Protein AF-A0A0L0F918-F1 (afdb_monomer_lite)

InterPro domains:
  IPR011004 Trimeric LpxA-like superfamily [SSF51161] (4-74)
  IPR050486 Mannose-1-phosphate guanyltransferase [PTHR22572] (1-74)
  IPR056729 Mannose-1-phosphate guanyltransferase, C-terminal domain [PF25087] (1-56)

Secondary structure (DSSP, 8-state):
--TTEEE-TT-EE-TT-EEESEEE-TT-EE-TT-EEES-EEPTTEEE-TT-EEE----SS----EEETTEEE-TT--SS--EEE--

Organism: NCBI:txid667725

Structure (mmCIF, N/CA/C/O backbone):
data_AF-A0A0L0F918-F1
#
_entry.id   AF-A0A0L0F918-F1
#
loop_
_atom_site.group_PDB
_atom_site.id
_atom_site.type_symbol
_atom_site.label_atom_id
_atom_site.label_alt_id
_atom_site.label_comp_id
_atom_site.label_asym_id
_atom_site.label_entity_id
_atom_site.label_seq_id
_atom_site.pdbx_PDB_ins_code
_atom_site.Cartn_x
_atom_site.Cartn_y
_atom_site.Cartn_z
_atom_site.occupancy
_atom_site.B_iso_or_equiv
_atom_site.auth_seq_id
_atom_site.auth_comp_id
_atom_site.auth_asym_id
_atom_site.auth_atom_id
_atom_site.pdbx_PDB_model_num
ATOM 1 N N . ILE A 1 1 ? -10.464 1.702 -9.614 1.00 84.31 1 ILE A N 1
ATOM 2 C CA . ILE A 1 1 ? -9.165 1.033 -9.879 1.00 84.31 1 ILE A CA 1
ATOM 3 C C . ILE A 1 1 ? -8.704 1.429 -11.269 1.00 84.31 1 ILE A C 1
ATOM 5 O O . ILE A 1 1 ? -9.539 1.483 -12.161 1.00 84.31 1 ILE A O 1
ATOM 9 N N . GLY A 1 2 ? -7.442 1.817 -11.418 1.00 83.00 2 GLY A N 1
ATOM 10 C CA . GLY A 1 2 ? -6.859 2.251 -12.683 1.00 83.00 2 GLY A CA 1
ATOM 11 C C . GLY A 1 2 ? -6.224 1.104 -13.479 1.00 83.00 2 GLY A C 1
ATOM 12 O O . GLY A 1 2 ? -6.214 -0.040 -13.022 1.00 83.00 2 GLY A O 1
ATOM 13 N N . PRO A 1 3 ? -5.687 1.404 -14.672 1.00 84.69 3 PRO A N 1
ATOM 14 C CA . PRO A 1 3 ? -5.014 0.427 -15.521 1.00 84.69 3 PRO A CA 1
ATOM 15 C C . PRO A 1 3 ? -3.734 -0.108 -14.863 1.00 84.69 3 PRO A C 1
ATOM 17 O O . PRO A 1 3 ? -3.071 0.595 -14.090 1.00 84.69 3 PRO A O 1
ATOM 20 N N . ASN A 1 4 ? -3.383 -1.354 -15.194 1.00 86.25 4 ASN A N 1
ATOM 21 C CA . ASN A 1 4 ? -2.189 -2.050 -14.696 1.00 86.25 4 ASN A CA 1
ATOM 22 C C . ASN A 1 4 ? -2.121 -2.140 -13.159 1.00 86.25 4 ASN A C 1
ATOM 24 O O . ASN A 1 4 ? -1.046 -2.077 -12.568 1.00 86.25 4 ASN A O 1
ATOM 28 N N . ALA A 1 5 ? -3.275 -2.255 -12.502 1.00 87.19 5 ALA A N 1
ATOM 29 C CA . ALA A 1 5 ? -3.361 -2.533 -11.077 1.00 87.19 5 ALA A CA 1
ATOM 30 C C . ALA A 1 5 ? -3.610 -4.029 -10.845 1.00 87.19 5 ALA A C 1
ATOM 32 O O . ALA A 1 5 ? -4.542 -4.600 -11.412 1.00 87.19 5 ALA A O 1
ATOM 33 N N . VAL A 1 6 ? -2.803 -4.650 -9.988 1.00 89.00 6 VAL A N 1
ATOM 34 C CA . VAL A 1 6 ? -2.992 -6.036 -9.545 1.00 89.00 6 VAL A CA 1
ATOM 35 C C . VAL A 1 6 ? -3.509 -6.014 -8.117 1.00 89.00 6 VAL A C 1
ATOM 37 O O . VAL A 1 6 ? -2.911 -5.379 -7.252 1.00 89.00 6 VAL A O 1
ATOM 40 N N . VAL A 1 7 ? -4.616 -6.709 -7.864 1.00 89.75 7 VAL A N 1
ATOM 41 C CA . VAL A 1 7 ? -5.257 -6.762 -6.547 1.00 89.75 7 VAL A CA 1
ATOM 42 C C . VAL A 1 7 ? -5.293 -8.207 -6.066 1.00 89.75 7 VAL A C 1
ATOM 44 O O . VAL A 1 7 ? -5.855 -9.077 -6.726 1.00 89.75 7 VAL A O 1
ATOM 47 N N . GLY A 1 8 ? -4.664 -8.458 -4.922 1.00 88.56 8 GLY A N 1
ATOM 48 C CA . GLY A 1 8 ? -4.631 -9.756 -4.267 1.00 88.56 8 GLY A CA 1
ATOM 49 C C . GLY A 1 8 ? -5.961 -10.139 -3.602 1.00 88.56 8 GLY A C 1
ATOM 50 O O . GLY A 1 8 ? -6.904 -9.347 -3.538 1.00 88.56 8 GLY A O 1
ATOM 51 N N . PRO A 1 9 ? -6.056 -11.367 -3.069 1.00 90.88 9 PRO A N 1
ATOM 52 C CA . PRO A 1 9 ? -7.264 -11.848 -2.406 1.00 90.88 9 PRO A CA 1
ATOM 53 C C . PRO A 1 9 ? -7.526 -11.114 -1.083 1.00 90.88 9 PRO A C 1
ATOM 55 O O . PRO A 1 9 ? -6.594 -10.770 -0.357 1.00 90.88 9 PRO A O 1
ATOM 58 N N . ARG A 1 10 ? -8.809 -10.926 -0.741 1.00 90.88 10 ARG A N 1
ATOM 59 C CA . ARG A 1 10 ? -9.273 -10.276 0.507 1.00 90.88 10 ARG A CA 1
ATOM 60 C C . ARG A 1 10 ? -8.826 -8.817 0.682 1.00 90.88 10 ARG A C 1
ATOM 62 O O . ARG A 1 10 ? -8.871 -8.285 1.788 1.00 90.88 10 ARG A O 1
ATOM 69 N N . VAL A 1 11 ? -8.430 -8.152 -0.401 1.00 89.88 11 VAL A N 1
ATOM 70 C CA . VAL A 1 11 ? -8.171 -6.711 -0.383 1.00 89.88 11 VAL A CA 1
ATOM 71 C C . VAL A 1 11 ? -9.492 -5.956 -0.272 1.00 89.88 11 VAL A C 1
ATOM 73 O O . VAL A 1 11 ? -10.450 -6.244 -0.990 1.00 89.88 11 VAL A O 1
ATOM 76 N N . ARG A 1 12 ? -9.534 -4.963 0.614 1.00 90.38 12 ARG A N 1
ATOM 77 C CA . ARG A 1 12 ? -10.672 -4.057 0.787 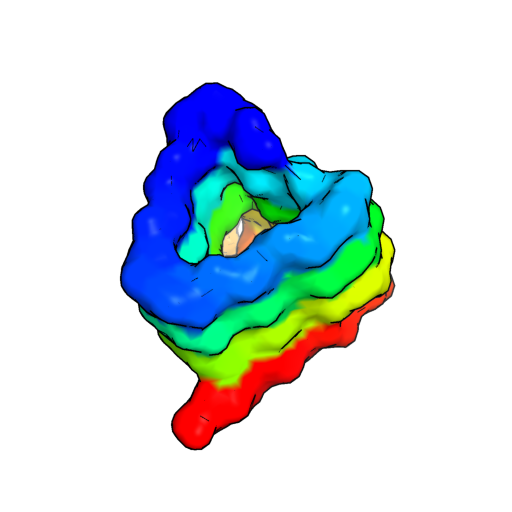1.00 90.38 12 ARG A CA 1
AT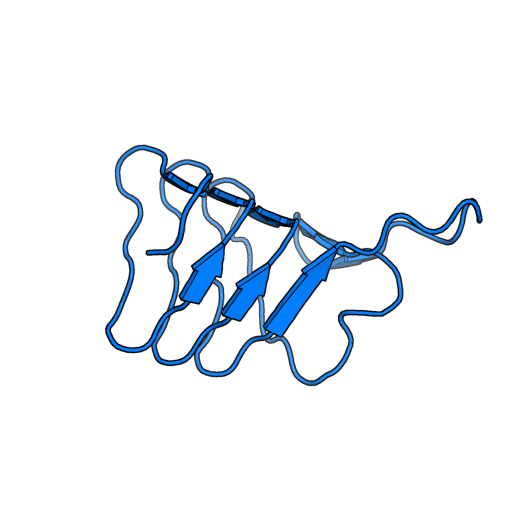OM 78 C C . ARG A 1 12 ? -10.299 -2.681 0.263 1.00 90.38 12 ARG A C 1
ATOM 80 O O . ARG A 1 12 ? -9.349 -2.081 0.754 1.00 90.38 12 ARG A O 1
ATOM 87 N N . ILE A 1 13 ? -11.043 -2.194 -0.726 1.00 90.38 13 ILE A N 1
ATOM 88 C CA . ILE A 1 13 ? -10.818 -0.884 -1.343 1.00 90.38 13 ILE A CA 1
ATOM 89 C C . ILE A 1 13 ? -12.082 -0.053 -1.170 1.00 90.38 13 ILE A C 1
ATOM 91 O O . ILE A 1 13 ? -13.145 -0.447 -1.648 1.00 90.38 13 ILE A O 1
ATOM 95 N N . TYR A 1 14 ? -11.960 1.076 -0.479 1.00 91.94 14 TYR A N 1
ATOM 96 C CA . TYR A 1 14 ? -13.067 1.990 -0.220 1.00 91.94 14 TYR A CA 1
ATOM 97 C C . TYR A 1 14 ? -13.263 3.003 -1.360 1.00 91.94 14 TYR A C 1
ATOM 99 O O . TYR A 1 14 ? -12.457 3.113 -2.292 1.00 91.94 14 TYR A O 1
ATOM 107 N N . ALA A 1 15 ? -14.379 3.732 -1.306 1.00 91.56 15 ALA A N 1
ATOM 108 C CA . ALA A 1 15 ? -14.745 4.717 -2.315 1.00 91.56 15 ALA A CA 1
ATOM 109 C C . ALA A 1 15 ? -13.692 5.836 -2.435 1.00 91.56 15 ALA A C 1
ATOM 111 O O . ALA A 1 15 ? -13.025 6.212 -1.477 1.00 91.56 15 ALA A O 1
ATOM 112 N N . GLY A 1 16 ? -13.499 6.357 -3.649 1.00 88.06 16 GLY A N 1
ATOM 113 C CA . GLY A 1 16 ? -12.520 7.422 -3.906 1.00 88.06 16 GLY A CA 1
ATOM 114 C C . GLY A 1 16 ? -11.055 6.968 -3.964 1.00 88.06 16 GLY A C 1
ATOM 115 O O . GLY A 1 16 ? -10.198 7.767 -4.343 1.00 88.06 16 GLY A O 1
ATOM 116 N N . ALA A 1 17 ? -10.748 5.701 -3.666 1.00 88.94 17 ALA A N 1
ATOM 117 C CA . ALA A 1 17 ? -9.394 5.176 -3.780 1.00 88.94 17 ALA A CA 1
ATOM 118 C C . ALA A 1 17 ? -8.930 5.050 -5.247 1.00 88.94 17 ALA A C 1
ATOM 120 O O . ALA A 1 17 ? -9.636 4.542 -6.129 1.00 88.94 17 ALA A O 1
ATOM 121 N N . ARG A 1 18 ? -7.693 5.475 -5.512 1.00 89.31 18 ARG A N 1
ATOM 122 C CA . ARG A 1 18 ? -7.024 5.396 -6.816 1.00 89.31 18 ARG A CA 1
ATOM 123 C C . ARG A 1 18 ? -5.819 4.472 -6.726 1.00 89.31 18 ARG A C 1
ATOM 125 O O . ARG A 1 18 ? -4.901 4.727 -5.963 1.00 89.31 18 ARG A O 1
ATOM 132 N N . VAL A 1 19 ? -5.816 3.421 -7.538 1.00 88.62 19 VAL A N 1
ATOM 133 C CA . VAL A 1 19 ? -4.746 2.415 -7.601 1.00 88.62 19 VAL A CA 1
ATOM 134 C C . VAL A 1 19 ? -4.355 2.282 -9.066 1.00 88.62 19 VAL A C 1
ATOM 136 O O . VAL A 1 19 ? -5.174 1.817 -9.854 1.00 88.62 19 VAL A O 1
ATOM 139 N N . CYS A 1 20 ? -3.171 2.758 -9.443 1.00 89.00 20 CYS A N 1
ATOM 140 C CA . CYS A 1 20 ? -2.697 2.779 -10.829 1.00 89.00 20 CYS A CA 1
ATOM 141 C C . CYS A 1 20 ? -1.261 2.261 -10.909 1.00 89.00 20 CYS A C 1
ATOM 143 O O . CYS A 1 20 ? -0.406 2.714 -10.145 1.00 89.00 20 CYS A O 1
ATOM 145 N N . ASN A 1 21 ? -0.982 1.378 -11.870 1.00 87.56 21 ASN A N 1
ATOM 146 C CA . ASN A 1 21 ? 0.353 0.805 -12.069 1.00 87.56 21 ASN A CA 1
ATOM 147 C C . ASN A 1 21 ? 0.967 0.260 -10.763 1.00 87.56 21 ASN A C 1
ATOM 149 O O . ASN A 1 21 ? 2.086 0.608 -10.395 1.00 87.56 21 ASN A O 1
ATOM 153 N N . SER A 1 22 ? 0.186 -0.483 -9.983 1.00 83.69 22 SER A N 1
ATOM 154 C CA . SER A 1 22 ? 0.551 -0.886 -8.623 1.00 83.69 22 SER A CA 1
ATOM 155 C C . SER A 1 22 ? 0.073 -2.292 -8.296 1.00 83.69 22 SER A C 1
ATOM 157 O O . SER A 1 22 ? -0.869 -2.806 -8.898 1.00 83.69 22 SER A O 1
ATOM 159 N N . ILE A 1 23 ? 0.750 -2.929 -7.344 1.00 86.62 23 ILE A N 1
ATOM 160 C CA . ILE A 1 23 ? 0.456 -4.298 -6.914 1.00 86.62 23 ILE A CA 1
ATOM 161 C C . ILE A 1 23 ? 0.024 -4.252 -5.456 1.00 86.62 23 ILE A C 1
ATOM 163 O O . ILE A 1 23 ? 0.762 -3.761 -4.605 1.00 86.62 23 ILE A O 1
ATOM 167 N N . VAL A 1 24 ? -1.162 -4.773 -5.165 1.00 86.88 24 VAL A N 1
ATOM 168 C CA . VAL A 1 24 ? -1.726 -4.843 -3.820 1.00 86.88 24 VAL A CA 1
ATOM 169 C C . VAL A 1 24 ? -1.771 -6.293 -3.366 1.00 86.88 24 VAL A C 1
ATOM 171 O O . VAL A 1 24 ? -2.447 -7.113 -3.982 1.00 86.88 24 VAL A O 1
ATOM 174 N N . LEU A 1 25 ? -1.035 -6.622 -2.305 1.00 87.38 25 LEU A N 1
ATOM 175 C CA . LEU A 1 25 ? -0.989 -7.972 -1.740 1.00 87.38 25 LEU A CA 1
ATOM 176 C C . LEU A 1 25 ? -2.237 -8.292 -0.903 1.00 87.38 25 LEU A C 1
ATOM 178 O O . LEU A 1 25 ? -3.072 -7.432 -0.632 1.00 87.38 25 LEU A O 1
ATOM 182 N N . ALA A 1 26 ? -2.368 -9.563 -0.517 1.00 87.81 26 ALA A N 1
ATOM 183 C CA . ALA A 1 26 ? -3.534 -10.069 0.199 1.00 87.81 26 ALA A CA 1
ATOM 184 C C . ALA A 1 26 ? -3.795 -9.342 1.532 1.00 87.81 26 ALA A C 1
ATOM 186 O O . ALA A 1 26 ? -2.864 -8.887 2.198 1.00 87.81 26 ALA A O 1
ATOM 187 N N . ASP A 1 27 ? -5.066 -9.282 1.933 1.00 87.19 27 ASP A N 1
ATOM 188 C CA . ASP A 1 27 ? -5.505 -8.715 3.221 1.00 87.19 27 ASP A CA 1
ATOM 189 C C . ASP A 1 27 ? -5.172 -7.217 3.414 1.00 87.19 27 ASP A C 1
ATOM 191 O O . ASP A 1 27 ? -5.215 -6.701 4.529 1.00 87.19 27 ASP A O 1
ATOM 195 N N . ALA A 1 28 ? -4.852 -6.488 2.339 1.00 85.00 28 ALA A N 1
ATOM 196 C CA . ALA A 1 28 ? -4.620 -5.049 2.410 1.00 85.00 28 ALA A CA 1
ATOM 197 C C . ALA A 1 28 ? -5.932 -4.249 2.533 1.00 85.00 28 ALA A C 1
ATOM 199 O O . ALA A 1 28 ? -6.963 -4.598 1.949 1.00 85.00 28 ALA A O 1
ATOM 200 N N . LEU A 1 29 ? -5.875 -3.136 3.263 1.00 86.00 29 LEU A N 1
ATOM 201 C CA . LEU A 1 29 ? -6.977 -2.196 3.456 1.00 86.00 29 LEU A CA 1
ATOM 202 C C . LEU A 1 29 ? -6.614 -0.855 2.819 1.00 86.00 29 LEU A C 1
ATOM 204 O O . LEU A 1 29 ? -5.648 -0.228 3.234 1.00 86.00 29 LEU A O 1
ATOM 208 N N . ILE A 1 30 ? -7.376 -0.411 1.825 1.00 88.38 30 ILE A N 1
ATOM 209 C CA . ILE A 1 30 ? -7.187 0.879 1.155 1.00 88.38 30 ILE A CA 1
ATOM 210 C C . ILE A 1 30 ? -8.399 1.753 1.452 1.00 88.38 30 ILE A C 1
ATOM 212 O O . ILE A 1 30 ? -9.444 1.570 0.830 1.00 88.38 30 ILE A O 1
ATOM 216 N N . GLU A 1 31 ? -8.249 2.671 2.405 1.00 88.81 31 GLU A N 1
ATOM 217 C CA . GLU A 1 31 ? -9.272 3.623 2.852 1.00 88.81 31 GLU A CA 1
ATOM 218 C C . GLU A 1 31 ? -9.628 4.686 1.797 1.00 88.81 31 GLU A C 1
ATOM 220 O O . GLU A 1 31 ? -9.054 4.764 0.705 1.00 88.81 31 GLU A O 1
ATOM 225 N N . GLU A 1 32 ? -10.636 5.493 2.125 1.00 89.75 32 GLU A N 1
ATOM 226 C CA . GLU A 1 32 ? -11.238 6.470 1.225 1.00 89.75 32 GLU A CA 1
ATOM 227 C C . GLU A 1 32 ? -10.236 7.528 0.754 1.00 89.75 32 GLU A C 1
ATOM 229 O O . GLU A 1 32 ? -9.369 7.988 1.496 1.00 89.75 32 GLU A O 1
ATOM 234 N N . ASN A 1 33 ? -10.340 7.932 -0.511 1.00 87.00 33 ASN A N 1
ATOM 235 C CA . ASN A 1 33 ? -9.487 8.972 -1.105 1.00 87.00 33 ASN A CA 1
ATOM 236 C C . ASN A 1 33 ? -7.972 8.662 -1.085 1.00 87.00 33 ASN A C 1
ATOM 238 O O . ASN A 1 33 ? -7.157 9.544 -1.368 1.00 87.00 33 ASN A O 1
ATOM 242 N N . ALA A 1 34 ? -7.571 7.422 -0.789 1.00 84.00 34 ALA A N 1
ATOM 243 C CA . ALA A 1 34 ? -6.181 6.993 -0.874 1.00 84.00 34 ALA A CA 1
ATOM 244 C C . ALA A 1 34 ? -5.702 6.931 -2.335 1.00 84.00 34 ALA A C 1
ATOM 246 O O . ALA A 1 34 ? -6.457 6.602 -3.252 1.00 84.00 34 ALA A O 1
ATOM 247 N N . CYS A 1 35 ? -4.424 7.219 -2.570 1.00 85.38 35 CYS A N 1
ATOM 248 C CA . CYS A 1 35 ? -3.835 7.251 -3.904 1.00 85.38 35 CYS A CA 1
ATOM 249 C C . CYS A 1 35 ? -2.535 6.443 -3.947 1.00 85.38 35 CYS A C 1
ATOM 251 O O . CYS A 1 35 ? -1.570 6.780 -3.267 1.00 85.38 35 CYS A O 1
ATOM 253 N N . ILE A 1 36 ? -2.505 5.392 -4.763 1.00 85.12 36 ILE A N 1
ATOM 254 C CA . ILE A 1 36 ? -1.399 4.443 -4.902 1.00 85.12 36 ILE A CA 1
ATOM 255 C C . ILE A 1 36 ? -0.980 4.401 -6.365 1.00 85.12 36 ILE A C 1
ATOM 257 O O . ILE A 1 36 ? -1.719 3.911 -7.224 1.00 85.12 36 ILE A O 1
ATOM 261 N N . ILE A 1 37 ? 0.209 4.918 -6.657 1.00 85.44 37 ILE A N 1
ATOM 262 C CA . ILE A 1 37 ? 0.728 5.023 -8.020 1.00 85.44 37 ILE A CA 1
ATOM 263 C C . ILE A 1 37 ? 2.154 4.476 -8.058 1.00 85.44 37 ILE A C 1
ATOM 265 O O . ILE A 1 37 ? 3.005 4.921 -7.291 1.00 85.44 37 ILE A O 1
ATOM 269 N N . ASN A 1 38 ? 2.427 3.548 -8.979 1.00 84.62 38 ASN A N 1
ATOM 270 C CA . ASN A 1 38 ? 3.771 3.001 -9.195 1.00 84.62 38 ASN A CA 1
ATOM 271 C C . ASN A 1 38 ? 4.390 2.392 -7.920 1.00 84.62 38 ASN A C 1
ATOM 273 O O . ASN A 1 38 ? 5.550 2.633 -7.604 1.00 84.62 38 ASN A O 1
ATOM 277 N N . ALA A 1 39 ? 3.591 1.659 -7.141 1.00 77.06 39 ALA A N 1
ATOM 278 C CA . ALA A 1 39 ? 3.977 1.160 -5.822 1.00 77.06 39 ALA A CA 1
ATOM 279 C C . ALA A 1 39 ? 3.492 -0.274 -5.575 1.00 77.06 39 ALA A C 1
ATOM 281 O O . ALA A 1 39 ? 2.554 -0.751 -6.215 1.00 77.06 39 ALA A O 1
ATOM 282 N N . ILE A 1 40 ? 4.124 -0.951 -4.617 1.00 82.00 40 ILE A N 1
ATOM 283 C CA . ILE A 1 40 ? 3.751 -2.299 -4.177 1.00 82.00 40 ILE A CA 1
ATOM 284 C C . ILE A 1 40 ? 3.323 -2.216 -2.708 1.00 82.00 40 ILE A C 1
ATOM 286 O O . ILE A 1 40 ? 4.106 -1.797 -1.860 1.00 82.00 40 ILE A O 1
ATOM 290 N N . VAL A 1 41 ? 2.083 -2.606 -2.418 1.00 81.88 41 VAL A N 1
ATOM 291 C CA . VAL A 1 41 ? 1.475 -2.615 -1.078 1.00 81.88 41 VAL A CA 1
ATOM 292 C C . VAL A 1 41 ? 1.659 -3.997 -0.463 1.00 81.88 41 VAL A C 1
ATOM 294 O O . VAL A 1 41 ? 1.226 -4.986 -1.056 1.00 81.88 41 VAL A O 1
ATOM 297 N N . GLY A 1 42 ? 2.276 -4.048 0.721 1.00 78.12 42 GLY A N 1
ATOM 298 C CA . GLY A 1 42 ? 2.512 -5.263 1.510 1.00 78.12 42 GLY A CA 1
ATOM 299 C C . GLY A 1 42 ? 1.238 -6.022 1.910 1.00 78.12 42 GLY A C 1
ATOM 300 O O . GLY A 1 42 ? 0.135 -5.473 1.895 1.00 78.12 42 GLY A O 1
ATOM 301 N N . LYS A 1 43 ? 1.392 -7.303 2.279 1.00 81.00 43 LYS A N 1
ATOM 302 C CA . LYS A 1 43 ? 0.305 -8.108 2.863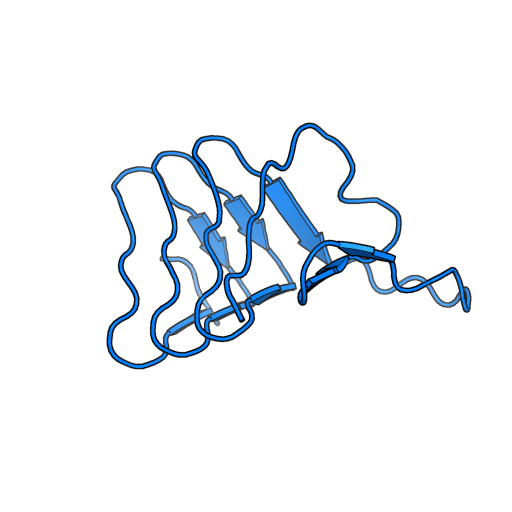 1.00 81.00 43 LYS A CA 1
ATOM 303 C C . LYS A 1 43 ? -0.082 -7.511 4.222 1.00 81.00 43 LYS A C 1
ATOM 305 O O . LYS A 1 43 ? 0.802 -7.053 4.937 1.00 81.00 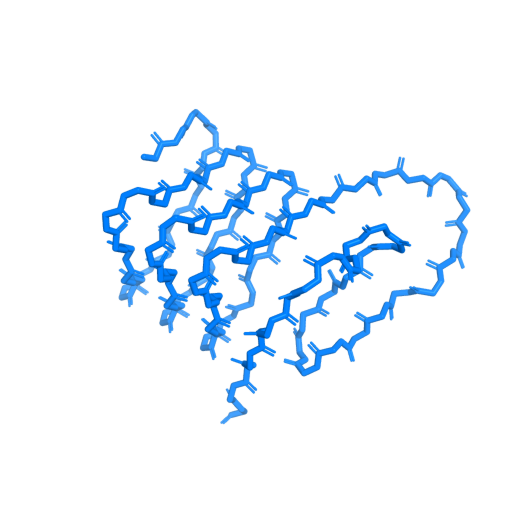43 LYS A O 1
ATOM 310 N N . ASN A 1 44 ? -1.367 -7.542 4.583 1.00 81.81 44 ASN A N 1
ATOM 311 C CA . ASN A 1 44 ? -1.856 -7.050 5.884 1.00 81.81 44 ASN A CA 1
ATOM 312 C C . ASN A 1 44 ? -1.508 -5.568 6.159 1.00 81.81 44 ASN A C 1
ATOM 314 O O . ASN A 1 44 ? -1.336 -5.139 7.300 1.00 81.81 44 ASN A O 1
ATOM 318 N N . CYS A 1 45 ? -1.373 -4.768 5.099 1.00 76.44 45 CYS A N 1
ATOM 319 C CA . CYS A 1 45 ? -1.087 -3.346 5.218 1.00 76.44 45 CYS A CA 1
ATOM 320 C C . CYS A 1 45 ? -2.358 -2.509 5.130 1.00 76.44 45 CYS A C 1
ATOM 322 O O . CYS A 1 45 ? -3.235 -2.756 4.300 1.00 76.44 45 CYS A O 1
ATOM 324 N N . VAL A 1 46 ? -2.413 -1.456 5.941 1.00 80.00 46 VAL A N 1
ATOM 325 C CA . VAL A 1 46 ? -3.480 -0.460 5.903 1.00 80.00 46 VAL A CA 1
ATOM 326 C C . VAL A 1 46 ? -2.945 0.831 5.301 1.00 80.00 46 VAL A C 1
ATOM 328 O O . VAL A 1 46 ? -2.045 1.458 5.856 1.00 80.00 46 VAL A O 1
ATOM 331 N N . VAL A 1 47 ? -3.516 1.237 4.171 1.00 83.25 47 VAL A N 1
ATOM 332 C CA . VAL A 1 47 ? -3.349 2.549 3.551 1.00 83.25 47 VAL A CA 1
ATOM 333 C C . VAL A 1 47 ? -4.529 3.405 3.985 1.00 83.25 47 VAL A C 1
AT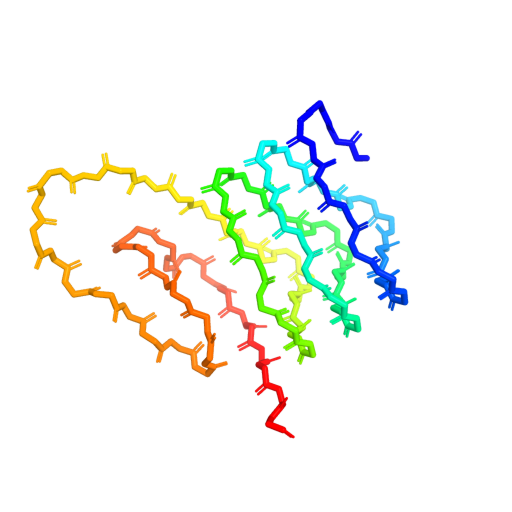OM 335 O O . VAL A 1 47 ? -5.669 3.126 3.617 1.00 83.25 47 VAL A O 1
ATOM 338 N N . ARG A 1 48 ? -4.243 4.424 4.793 1.00 82.38 48 ARG A N 1
ATOM 339 C CA . ARG A 1 48 ? -5.276 5.277 5.376 1.00 82.38 48 ARG A CA 1
ATOM 340 C C . ARG A 1 48 ? -5.881 6.287 4.413 1.00 82.38 48 ARG A C 1
ATOM 342 O O . ARG A 1 48 ? -5.358 6.538 3.328 1.00 82.38 48 ARG A O 1
ATOM 349 N N . GLN A 1 49 ? -6.985 6.880 4.842 1.00 81.88 49 GLN A N 1
ATOM 350 C CA . GLN A 1 49 ? -7.683 7.905 4.094 1.00 81.88 49 GLN A CA 1
ATOM 351 C C . GLN A 1 49 ? -6.747 9.070 3.765 1.00 81.88 49 GLN A C 1
ATOM 353 O O . GLN A 1 49 ? -5.951 9.491 4.607 1.00 81.88 49 GLN A O 1
ATOM 358 N N . TRP A 1 50 ? -6.820 9.567 2.528 1.00 81.19 50 TRP A N 1
ATOM 359 C CA . TRP A 1 50 ? -5.943 10.627 1.998 1.00 81.19 50 TRP A CA 1
ATOM 360 C C . TRP A 1 50 ? -4.443 10.288 1.944 1.00 81.19 50 TRP A C 1
ATOM 362 O O . TRP A 1 50 ? -3.627 11.151 1.613 1.00 81.19 50 TRP A O 1
ATOM 372 N N . ALA A 1 51 ? -4.056 9.039 2.216 1.00 76.44 51 ALA A N 1
ATOM 373 C CA . ALA A 1 51 ? -2.678 8.596 2.063 1.00 76.44 51 ALA A CA 1
ATOM 374 C C . ALA A 1 51 ? -2.282 8.596 0.581 1.00 76.44 51 ALA A C 1
ATOM 376 O O . ALA A 1 51 ? -3.002 8.069 -0.272 1.00 76.44 51 ALA A O 1
ATOM 377 N N . ARG A 1 52 ? -1.103 9.144 0.274 1.00 78.94 52 ARG A N 1
ATOM 378 C CA . ARG A 1 52 ? -0.529 9.124 -1.074 1.00 78.94 52 ARG A CA 1
ATOM 379 C C . ARG A 1 52 ? 0.771 8.329 -1.093 1.00 78.94 52 ARG A C 1
ATOM 381 O O . ARG A 1 52 ? 1.777 8.761 -0.544 1.00 78.94 52 ARG A O 1
ATOM 388 N N . VAL A 1 53 ? 0.749 7.188 -1.772 1.00 77.06 53 VAL A N 1
ATOM 389 C CA . VAL A 1 53 ? 1.900 6.308 -1.980 1.00 77.06 53 VAL A CA 1
ATOM 390 C C . VAL A 1 53 ? 2.327 6.416 -3.440 1.00 77.06 53 VAL A C 1
ATOM 392 O O . VAL A 1 53 ? 1.592 6.018 -4.345 1.00 77.06 53 VAL A O 1
ATOM 395 N N . GLN A 1 54 ? 3.511 6.978 -3.672 1.00 75.56 54 GLN A N 1
ATOM 396 C CA . GLN A 1 54 ? 4.111 7.088 -4.998 1.00 75.56 54 GLN A CA 1
ATOM 397 C C . GLN A 1 54 ? 5.507 6.484 -5.001 1.00 75.56 54 GLN A C 1
ATOM 399 O O . GLN A 1 54 ? 6.353 6.883 -4.203 1.00 75.56 54 GLN A O 1
ATOM 404 N N . GLY A 1 55 ? 5.743 5.537 -5.908 1.00 65.50 55 GLY A N 1
ATOM 405 C CA . GLY A 1 55 ? 7.085 5.041 -6.170 1.00 65.50 55 GLY A CA 1
ATOM 406 C C . GLY A 1 55 ? 7.769 5.830 -7.274 1.00 65.50 55 GLY A C 1
ATOM 407 O O . GLY A 1 55 ? 7.356 5.745 -8.428 1.00 65.50 55 GLY A O 1
ATOM 408 N N . SER A 1 56 ? 8.832 6.558 -6.937 1.00 56.84 56 SER A N 1
ATOM 409 C CA . SER A 1 56 ? 9.769 7.101 -7.924 1.00 56.84 56 SER A CA 1
ATOM 410 C C . SER A 1 56 ? 11.003 6.212 -7.965 1.00 56.84 56 SER A C 1
ATOM 412 O O . SER A 1 56 ? 11.645 5.992 -6.941 1.00 56.84 56 SER A O 1
ATOM 414 N N . TYR A 1 57 ? 11.323 5.691 -9.147 1.00 52.06 57 TYR A N 1
ATOM 415 C CA . TYR A 1 57 ? 12.618 5.073 -9.396 1.00 52.06 57 TYR A CA 1
ATOM 416 C C . TYR A 1 57 ? 13.629 6.210 -9.565 1.00 52.06 57 TYR A C 1
ATOM 418 O O . TYR A 1 57 ? 13.652 6.866 -10.602 1.00 52.06 57 TYR A O 1
ATOM 426 N N . SER A 1 58 ? 14.389 6.518 -8.518 1.00 49.31 58 SER A N 1
ATOM 427 C CA . SER A 1 58 ? 15.546 7.410 -8.601 1.00 49.31 58 SER A CA 1
ATOM 428 C C . SER A 1 58 ? 16.809 6.565 -8.485 1.00 49.31 58 SER A C 1
ATOM 430 O O . SER A 1 58 ? 16.927 5.801 -7.533 1.00 49.31 58 SER A O 1
ATOM 432 N N . ASP A 1 59 ? 17.760 6.721 -9.409 1.00 47.81 59 ASP A N 1
ATOM 433 C CA . ASP A 1 59 ? 19.026 5.962 -9.492 1.00 47.81 59 ASP A CA 1
ATOM 434 C C . ASP A 1 59 ? 19.968 6.128 -8.286 1.00 47.81 59 ASP A C 1
ATOM 436 O O . ASP A 1 59 ? 21.057 5.552 -8.238 1.00 47.81 59 ASP A O 1
ATOM 440 N N . LYS A 1 60 ? 19.565 6.910 -7.285 1.00 41.19 60 LYS A N 1
ATOM 441 C CA . LYS A 1 60 ? 20.285 7.011 -6.027 1.00 41.19 60 LYS A CA 1
ATOM 442 C C . LYS A 1 60 ? 19.868 5.875 -5.100 1.00 41.19 60 LYS A C 1
ATOM 444 O O . LYS A 1 60 ? 18.683 5.624 -4.892 1.00 41.19 60 LYS A O 1
ATOM 449 N N . LYS A 1 61 ? 20.871 5.210 -4.524 1.00 39.09 61 LYS A N 1
ATOM 450 C CA . LYS A 1 61 ? 20.793 4.192 -3.460 1.00 39.09 61 LYS A CA 1
ATOM 451 C C . LYS A 1 61 ? 20.283 4.795 -2.133 1.00 39.09 61 LYS A C 1
ATOM 453 O O . LYS A 1 61 ? 20.820 4.514 -1.068 1.00 39.09 61 LYS A O 1
ATOM 458 N N . ASP A 1 62 ? 19.266 5.638 -2.196 1.00 38.09 62 ASP A N 1
ATOM 459 C CA . ASP A 1 62 ? 18.792 6.413 -1.064 1.00 38.09 62 ASP A CA 1
ATOM 460 C C . ASP A 1 62 ? 17.707 5.603 -0.357 1.00 38.09 62 ASP A C 1
ATOM 462 O O . ASP A 1 62 ? 16.570 5.491 -0.813 1.00 38.09 62 ASP A O 1
ATOM 466 N N . GLU A 1 63 ? 18.159 4.948 0.711 1.00 41.59 63 GLU A N 1
ATOM 467 C CA . GLU A 1 63 ? 17.412 4.596 1.917 1.00 41.59 63 GLU A CA 1
ATOM 468 C C . GLU A 1 63 ? 15.947 4.224 1.678 1.00 41.59 63 GLU A C 1
ATOM 470 O O . GLU A 1 63 ? 15.024 5.036 1.701 1.00 41.59 63 GLU A O 1
ATOM 475 N N . VAL A 1 64 ? 15.742 2.923 1.480 1.00 41.09 64 VAL A N 1
ATOM 476 C CA . VAL A 1 64 ? 14.428 2.291 1.560 1.00 41.09 64 VAL A CA 1
ATOM 477 C C . VAL A 1 64 ? 13.900 2.524 2.975 1.00 41.09 64 VAL A C 1
ATOM 479 O O . VAL A 1 64 ? 14.289 1.824 3.909 1.00 41.09 64 VAL A O 1
ATOM 482 N N . PHE A 1 65 ? 13.025 3.512 3.154 1.00 38.75 65 PHE A N 1
ATOM 483 C CA . PHE A 1 65 ? 12.369 3.744 4.433 1.00 38.75 65 PHE A CA 1
ATOM 484 C C . PHE A 1 65 ? 11.345 2.629 4.637 1.00 38.75 65 PHE A C 1
ATOM 486 O O . PHE A 1 65 ? 10.245 2.649 4.086 1.00 38.75 65 PHE A O 1
ATOM 493 N N . PHE A 1 66 ? 11.730 1.617 5.411 1.00 41.81 66 PHE A N 1
ATOM 494 C CA . PHE A 1 66 ? 10.823 0.604 5.934 1.00 41.81 66 PHE A CA 1
ATOM 495 C C . PHE A 1 66 ? 9.990 1.241 7.042 1.00 41.81 66 PHE A C 1
ATOM 497 O O . PHE A 1 66 ? 10.343 1.160 8.216 1.00 41.81 66 PHE A O 1
ATOM 504 N N . LYS A 1 67 ? 8.897 1.913 6.684 1.00 39.62 67 LYS A N 1
ATOM 505 C CA . LYS A 1 67 ? 7.922 2.330 7.691 1.00 39.62 67 LYS A CA 1
ATOM 506 C C . LYS A 1 67 ? 6.901 1.214 7.832 1.00 39.62 67 LYS A C 1
ATOM 508 O O . LYS A 1 67 ? 6.122 0.972 6.911 1.00 39.62 67 LYS A O 1
ATOM 513 N N . ASP A 1 68 ? 6.993 0.504 8.952 1.00 43.09 68 ASP A N 1
ATOM 514 C CA . ASP A 1 68 ? 6.072 -0.557 9.360 1.00 43.09 68 ASP A CA 1
ATOM 515 C C . ASP A 1 68 ? 5.821 -1.595 8.252 1.00 43.09 68 ASP A C 1
ATOM 517 O O . ASP A 1 68 ? 4.679 -1.868 7.930 1.00 43.09 68 ASP A O 1
ATOM 521 N N . GLY A 1 69 ? 6.862 -2.131 7.597 1.00 41.38 69 GLY A N 1
ATOM 522 C CA . GLY A 1 69 ? 6.728 -3.231 6.621 1.00 41.38 69 GLY A CA 1
ATOM 523 C C . GLY A 1 69 ? 6.473 -2.843 5.153 1.00 41.38 69 GLY A C 1
ATOM 524 O O . GLY A 1 69 ? 6.420 -3.723 4.291 1.00 41.38 69 GLY A O 1
ATOM 525 N N . MET A 1 70 ? 6.381 -1.551 4.822 1.00 43.56 70 MET A N 1
ATOM 526 C CA . MET A 1 70 ? 6.306 -1.059 3.437 1.00 43.56 70 MET A CA 1
ATOM 527 C C . MET A 1 70 ? 7.614 -0.407 2.988 1.00 43.56 70 MET A C 1
ATOM 529 O O . MET A 1 70 ? 8.153 0.451 3.682 1.00 43.56 70 MET A O 1
ATOM 533 N N . LYS A 1 71 ? 8.103 -0.773 1.795 1.00 48.62 71 LYS A N 1
ATOM 534 C CA . LYS A 1 71 ? 9.239 -0.101 1.146 1.00 48.62 71 LYS A CA 1
ATOM 535 C C . LYS A 1 71 ? 8.778 1.270 0.643 1.00 48.62 71 LYS A C 1
ATOM 537 O O . LYS A 1 71 ? 8.145 1.345 -0.409 1.00 48.62 71 LYS A O 1
ATOM 542 N N . LEU A 1 72 ? 9.069 2.340 1.381 1.00 46.38 72 LEU A N 1
ATOM 543 C CA . LEU A 1 72 ? 8.823 3.707 0.924 1.00 46.38 72 LEU A CA 1
ATOM 544 C C . LEU A 1 72 ? 10.063 4.224 0.173 1.00 46.38 72 LEU A C 1
ATOM 546 O O . LEU A 1 72 ? 11.132 4.324 0.775 1.00 46.38 72 LEU A O 1
ATOM 550 N N . PRO A 1 73 ? 9.957 4.563 -1.123 1.00 42.25 73 PRO A N 1
ATOM 551 C CA . PRO A 1 73 ? 10.975 5.360 -1.797 1.00 42.25 73 PRO A CA 1
ATOM 552 C C . PRO A 1 73 ? 10.880 6.828 -1.350 1.00 42.25 73 PRO A C 1
ATOM 554 O O . PRO A 1 73 ? 9.792 7.333 -1.058 1.00 42.25 73 PRO A O 1
ATOM 557 N N . GLY A 1 74 ? 12.032 7.503 -1.300 1.00 39.75 74 GLY A N 1
ATOM 558 C CA . GLY A 1 74 ? 12.322 8.733 -0.543 1.00 39.75 74 GLY A CA 1
ATOM 559 C C . GLY A 1 74 ? 11.508 10.012 -0.805 1.00 39.75 74 GLY A C 1
ATOM 560 O O . GLY A 1 74 ? 11.907 11.065 -0.321 1.00 39.75 74 GLY A O 1
ATOM 561 N N . ILE A 1 75 ? 10.372 9.973 -1.512 1.00 46.16 75 ILE A N 1
ATOM 562 C CA . ILE A 1 75 ? 9.483 11.140 -1.696 1.00 46.16 75 ILE A CA 1
ATOM 563 C C . ILE A 1 75 ? 8.051 10.945 -1.165 1.00 46.16 75 ILE A C 1
ATOM 565 O O . ILE A 1 75 ? 7.250 11.880 -1.171 1.00 46.16 75 ILE A O 1
ATOM 569 N N . ALA A 1 76 ? 7.702 9.758 -0.660 1.00 48.41 76 ALA A N 1
ATOM 570 C CA . ALA A 1 76 ? 6.377 9.478 -0.099 1.00 48.41 76 ALA A CA 1
ATOM 571 C C . ALA A 1 76 ? 6.254 9.950 1.370 1.00 48.41 76 ALA A C 1
ATOM 573 O O . ALA A 1 76 ? 6.007 9.149 2.267 1.00 48.41 76 ALA A O 1
ATOM 574 N N . SER A 1 77 ? 6.462 11.244 1.642 1.00 48.12 77 SER A N 1
ATOM 575 C CA . SER A 1 77 ? 6.442 11.805 3.009 1.00 48.12 77 SER A CA 1
ATOM 576 C C . SER A 1 77 ? 5.283 12.764 3.307 1.00 48.12 77 SER A C 1
ATOM 578 O O . SER A 1 77 ? 5.151 13.220 4.443 1.00 48.12 77 SER A O 1
ATOM 580 N N . LEU A 1 78 ? 4.375 13.028 2.361 1.00 41.44 78 LEU A N 1
ATOM 581 C CA . LEU A 1 78 ? 3.224 13.895 2.630 1.00 41.44 78 LEU A CA 1
ATOM 582 C C . LEU A 1 78 ? 2.082 13.109 3.309 1.00 41.44 78 LEU A C 1
ATOM 584 O O . LEU A 1 78 ? 1.166 12.614 2.659 1.00 41.44 78 LEU A O 1
ATOM 588 N N . GLY A 1 79 ? 2.160 12.963 4.637 1.00 41.41 79 GLY A N 1
ATOM 589 C CA . GLY A 1 79 ? 1.007 12.642 5.496 1.00 41.41 79 GLY A CA 1
ATOM 590 C C . GLY A 1 79 ? 0.512 11.188 5.522 1.00 41.41 79 GLY A C 1
ATOM 591 O O . GLY A 1 79 ? -0.616 10.940 5.939 1.00 41.41 79 GLY A O 1
ATOM 592 N N . VAL A 1 80 ? 1.317 10.209 5.103 1.00 47.66 80 VAL A N 1
ATOM 593 C CA . VAL A 1 80 ? 0.919 8.790 5.113 1.00 47.66 80 VAL A CA 1
ATOM 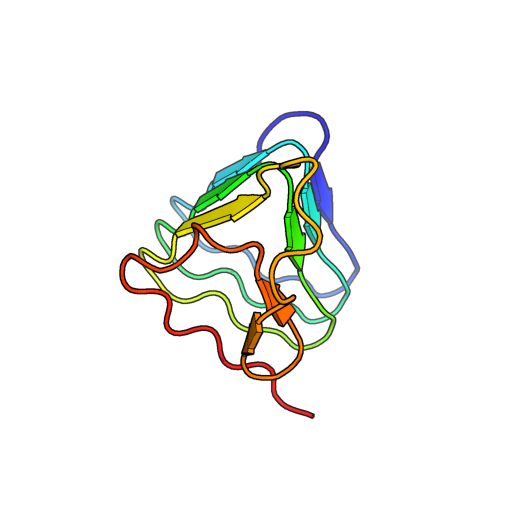594 C C . VAL A 1 80 ? 0.938 8.209 6.536 1.00 47.66 80 VAL A C 1
ATOM 596 O O . VAL A 1 80 ? 1.994 8.033 7.147 1.00 47.66 80 VAL A O 1
ATOM 599 N N . SER A 1 81 ? -0.241 7.856 7.053 1.00 49.31 81 SER A N 1
ATOM 600 C CA . SER A 1 81 ? -0.394 6.953 8.198 1.00 49.31 81 SER A CA 1
ATOM 601 C C . SER A 1 81 ? -0.651 5.538 7.672 1.00 49.31 81 SER A C 1
ATOM 603 O O . SER A 1 81 ? -1.780 5.065 7.655 1.00 49.31 81 SER A O 1
ATOM 605 N N . THR A 1 82 ? 0.381 4.870 7.158 1.00 50.59 82 THR A N 1
ATOM 606 C CA . THR A 1 82 ? 0.309 3.433 6.866 1.00 50.59 82 THR A CA 1
ATOM 607 C C . THR A 1 82 ? 0.700 2.659 8.110 1.00 50.59 82 THR A C 1
ATOM 609 O O . THR A 1 82 ? 1.744 2.931 8.690 1.00 50.59 82 THR A O 1
ATOM 612 N N . ARG A 1 83 ? -0.132 1.705 8.519 1.00 51.75 83 ARG A N 1
ATOM 613 C CA . ARG A 1 83 ? 0.207 0.723 9.553 1.00 51.75 83 ARG A CA 1
ATOM 614 C C . ARG A 1 83 ? 0.153 -0.637 8.877 1.00 51.75 83 ARG A C 1
ATOM 616 O O . ARG A 1 83 ? -0.933 -1.029 8.447 1.00 51.75 83 ARG A O 1
ATOM 623 N N . CYS A 1 84 ? 1.276 -1.338 8.753 1.00 43.97 84 CYS A N 1
ATOM 624 C CA . CYS A 1 84 ? 1.199 -2.779 8.544 1.00 43.97 84 CYS A CA 1
ATOM 625 C C . CYS A 1 84 ? 1.270 -3.452 9.908 1.00 43.97 84 CYS A C 1
ATOM 627 O O . CYS A 1 84 ? 2.008 -3.042 10.800 1.00 43.97 84 CYS A O 1
ATOM 629 N N . ILE A 1 85 ? 0.377 -4.406 10.084 1.00 46.19 85 ILE A N 1
ATOM 630 C CA . ILE A 1 85 ? 0.272 -5.238 11.272 1.00 46.19 85 ILE A CA 1
ATOM 631 C C . ILE A 1 85 ? 1.016 -6.533 10.937 1.00 46.19 85 ILE A C 1
ATOM 633 O O . ILE A 1 85 ? 0.714 -7.141 9.906 1.00 46.19 85 ILE A O 1
ATOM 637 N N . GLU A 1 86 ? 2.024 -6.885 11.742 1.00 39.84 86 GLU A N 1
ATOM 638 C CA . GLU A 1 86 ? 2.753 -8.163 11.628 1.00 39.84 86 GLU A CA 1
ATOM 639 C C . GLU A 1 86 ? 1.818 -9.370 11.781 1.00 39.84 86 GLU A C 1
ATOM 641 O O . GLU A 1 86 ? 0.897 -9.312 12.631 1.00 39.84 86 GLU A O 1
#

Sequence (86 aa):
IGPNAVVGPRVRIYAGARVCNSIVLADALIEENACIINAIVGKNCVVRQWARVQGSYSDKKDEVFFKDGMKLPGIASLGVSTRCIE

pLDDT: mean 70.43, std 19.89, range [38.09, 91.94]

Radius of gyration: 11.86 Å; chains: 1; bounding box: 36×26×27 Å

Foldseek 3Di:
DEPCEAAEACEAADELEAAEVEYEYACEYHEHVEYHYVAYHDHQKYWYHVQYADDDPDPDPPDQPCDQNGRGDDPRPPDTPMHRDD